Protein AF-A0A3S9Q5U7-F1 (afdb_monomer)

Secondary structure (DSSP, 8-state):
---HHHHHHHHHHHHHHHHHHHHHHHHHHHS-GGGGG-TTTSB-HHHHHHHHH-HHHHHHHHHTT--SHHHHHHHHHTTTSEEEETTTEEEE-HHHHHHHHHHHHHHHHHHT-

Solvent-accessible surface area (backbone atoms only — not comparable to full-atom values): 6286 Å² total; per-residue (Å²): 131,85,56,68,69,54,59,51,51,50,51,53,48,51,48,52,52,50,55,54,47,56,55,49,54,48,23,70,73,78,56,55,64,75,35,34,59,31,85,88,58,25,43,41,57,70,56,52,56,54,51,69,67,35,63,68,57,42,51,49,32,42,76,64,72,43,52,46,68,69,50,43,49,52,57,35,36,79,65,64,32,32,44,83,44,99,79,66,22,37,22,40,27,73,67,45,47,52,51,52,52,52,54,51,51,55,52,53,57,61,73,74,106

Nearest PDB structures (foldseek):
  7ls1-assembly1_B3  TM=7.746E-01  e=9.324E-01  Mus musculus
  7oy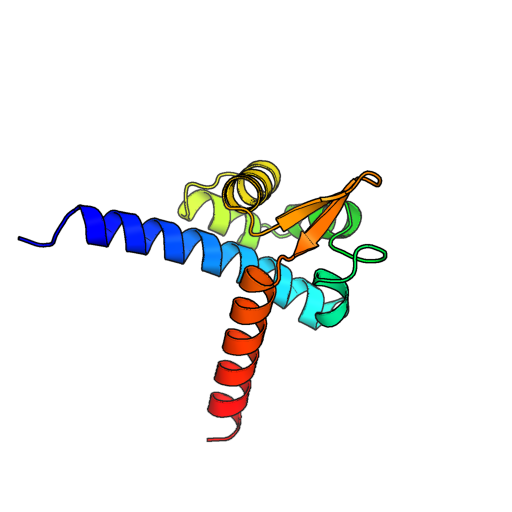c-assembly1_T2  TM=7.333E-01  e=6.899E-01  Xenopus laevis
  6w2t-assembly1_U  TM=6.884E-01  e=1.260E+00  Oryctolagus cuniculus
  6p4h-assembly1_U  TM=3.895E-01  e=5.105E-01  Oryctolagus cuniculus
  2yqy-assembly1_A  TM=2.586E-01  e=2.444E+00  Thermus thermophilus HB8

Mean predicted aligned error: 5.2 Å

Sequence (113 aa):
MRDSNNDESDEIAMKIQAVLLFIGRYYAKFGDLAQLSDPMFGIKESDIDALKKDELLVSSLKTLRLGNWDKALDYLSSRNLIFKMAKDRYVFSSAAMAFLNRLITAHTEFINK

Radius of gyration: 14.55 Å; Cα contacts (8 Å, |Δi|>4): 102; chains: 1; bounding box: 36×42×32 Å

Foldseek 3Di:
DPPVVVVVVVLLVVLLLLLLVLLLVLCVVPHPLVQCQPPVRHAAPVSLVVCQPPPVSQVVCVVSVQRGSVSSVVSCVVVVQWDQDPRRGIHGDPVSSVSSVVVVVVVVVVVVD

pLDDT: mean 88.77, std 12.63, range [45.22, 97.88]

Structure (mmCIF, N/CA/C/O backbone):
data_AF-A0A3S9Q5U7-F1
#
_entry.id   AF-A0A3S9Q5U7-F1
#
loop_
_atom_site.group_PDB
_atom_site.id
_atom_site.type_symbol
_atom_site.label_atom_id
_atom_site.label_alt_id
_atom_site.label_comp_id
_atom_site.label_asym_id
_atom_site.label_entity_id
_atom_site.label_seq_id
_atom_site.pdbx_PDB_ins_code
_atom_site.Cartn_x
_atom_site.Cartn_y
_atom_site.Cartn_z
_atom_site.occupancy
_atom_site.B_iso_or_equiv
_atom_site.auth_seq_id
_atom_site.auth_comp_id
_atom_site.auth_asym_id
_atom_site.auth_atom_id
_atom_site.pdbx_PDB_model_num
ATOM 1 N N . MET A 1 1 ? 13.534 25.779 -18.717 1.00 45.22 1 MET A N 1
ATOM 2 C CA . MET A 1 1 ? 12.230 25.098 -18.820 1.00 45.22 1 MET A CA 1
ATOM 3 C C . MET A 1 1 ? 12.310 23.880 -17.923 1.00 45.22 1 MET A C 1
ATOM 5 O O . MET A 1 1 ? 13.137 23.022 -18.189 1.00 45.22 1 MET A O 1
ATOM 9 N N . ARG A 1 2 ? 11.589 23.878 -16.798 1.00 51.66 2 ARG A N 1
ATOM 10 C CA . ARG A 1 2 ? 11.450 22.686 -15.955 1.00 51.66 2 ARG A CA 1
ATOM 11 C C . ARG A 1 2 ? 10.502 21.766 -16.725 1.00 51.66 2 ARG A C 1
ATOM 13 O O . ARG A 1 2 ? 9.416 22.205 -17.093 1.00 51.66 2 ARG A O 1
ATOM 20 N N . ASP A 1 3 ? 11.009 20.615 -17.139 1.00 58.44 3 ASP A N 1
ATOM 21 C CA . ASP A 1 3 ? 10.346 19.721 -18.084 1.00 58.44 3 ASP A CA 1
ATOM 22 C C . ASP A 1 3 ? 9.067 19.176 -17.436 1.00 58.44 3 ASP A C 1
ATOM 24 O O . ASP A 1 3 ? 9.137 18.515 -16.404 1.00 58.44 3 ASP A O 1
A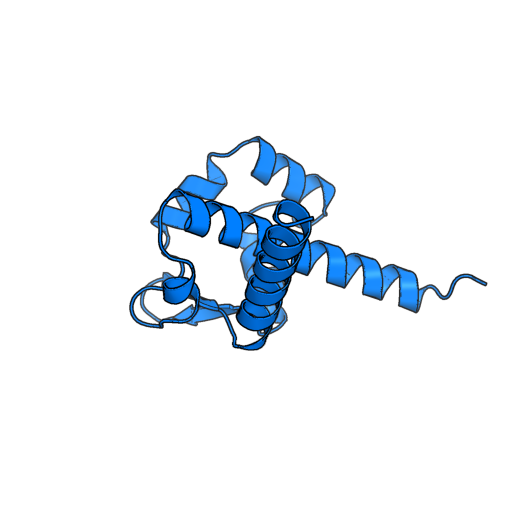TOM 28 N N . SER A 1 4 ? 7.894 19.496 -17.982 1.00 63.09 4 SER A N 1
ATOM 29 C CA . SER A 1 4 ? 6.601 19.148 -17.370 1.00 63.09 4 SER A CA 1
ATOM 30 C C . SER A 1 4 ? 6.417 17.632 -17.210 1.00 63.09 4 SER A C 1
ATOM 32 O O . SER A 1 4 ? 5.721 17.186 -16.303 1.00 63.09 4 SER A O 1
ATOM 34 N N . ASN A 1 5 ? 7.117 16.843 -18.033 1.00 65.31 5 ASN A N 1
ATOM 35 C CA . ASN A 1 5 ? 7.198 15.386 -17.912 1.00 65.31 5 ASN A CA 1
ATOM 36 C C . ASN A 1 5 ? 7.921 14.932 -16.633 1.00 65.31 5 ASN A C 1
ATOM 38 O O . ASN A 1 5 ? 7.607 13.881 -16.076 1.00 65.31 5 ASN A O 1
ATOM 42 N N . ASN A 1 6 ? 8.895 15.714 -16.163 1.00 75.50 6 ASN A N 1
ATOM 43 C CA . ASN A 1 6 ? 9.647 15.406 -14.952 1.00 75.50 6 ASN A CA 1
ATOM 44 C C . ASN A 1 6 ? 8.793 15.658 -13.702 1.00 75.50 6 ASN A C 1
ATOM 46 O O . ASN A 1 6 ? 8.763 14.823 -12.805 1.00 75.50 6 ASN A O 1
ATOM 50 N N . ASP A 1 7 ? 8.026 16.752 -13.691 1.00 79.81 7 ASP A N 1
ATOM 51 C CA . ASP A 1 7 ? 7.119 17.070 -12.583 1.00 79.81 7 ASP A CA 1
ATOM 52 C C . ASP A 1 7 ? 5.994 16.016 -12.449 1.00 79.81 7 ASP A C 1
ATOM 54 O O . ASP A 1 7 ? 5.634 15.625 -11.337 1.00 79.81 7 ASP A O 1
ATOM 58 N N . GLU A 1 8 ? 5.471 15.491 -13.566 1.00 84.12 8 GLU A N 1
ATOM 59 C CA . GLU A 1 8 ? 4.477 14.406 -13.549 1.00 84.12 8 GLU A CA 1
ATOM 60 C C . GLU A 1 8 ? 5.078 13.070 -13.078 1.00 84.12 8 GLU A C 1
ATOM 62 O O . GLU A 1 8 ? 4.472 12.359 -12.269 1.00 84.12 8 GLU A O 1
ATOM 67 N N . SER A 1 9 ? 6.287 12.736 -13.542 1.00 86.06 9 SER A N 1
ATOM 68 C CA . SER A 1 9 ? 7.014 11.541 -13.099 1.00 86.06 9 SER A CA 1
ATOM 69 C C . SER A 1 9 ? 7.286 11.572 -11.591 1.00 86.06 9 SER A C 1
ATOM 71 O O . SER A 1 9 ? 7.054 10.576 -10.898 1.00 86.06 9 SER A O 1
ATOM 73 N N . ASP A 1 10 ? 7.711 12.722 -11.068 1.00 90.81 10 ASP A N 1
ATOM 74 C CA . ASP A 1 10 ? 7.955 12.924 -9.640 1.00 90.81 10 ASP A CA 1
ATOM 75 C C . ASP A 1 10 ? 6.659 12.791 -8.825 1.00 90.81 10 ASP A C 1
ATOM 77 O O . ASP A 1 10 ? 6.643 12.124 -7.786 1.00 90.81 10 ASP A O 1
ATOM 81 N N . GLU A 1 11 ? 5.539 13.345 -9.308 1.00 93.38 11 GLU A N 1
ATOM 82 C CA . GLU A 1 11 ? 4.233 13.202 -8.652 1.00 93.38 11 GLU A CA 1
ATOM 83 C C . GLU A 1 11 ? 3.782 11.731 -8.597 1.00 93.38 11 GLU A C 1
ATOM 85 O O . GLU A 1 11 ? 3.290 11.262 -7.562 1.00 93.38 11 GLU A O 1
ATOM 90 N N . ILE A 1 12 ? 3.960 10.979 -9.689 1.00 93.12 12 ILE A N 1
ATOM 91 C CA . ILE A 1 12 ? 3.639 9.546 -9.746 1.00 93.12 12 ILE A CA 1
ATOM 92 C C . ILE A 1 12 ? 4.503 8.765 -8.752 1.00 93.12 12 ILE A C 1
ATOM 94 O O . ILE A 1 12 ? 3.974 7.957 -7.980 1.00 93.12 12 ILE A O 1
ATOM 98 N N . ALA A 1 13 ? 5.814 9.012 -8.747 1.00 92.44 13 ALA A N 1
ATOM 99 C CA . ALA A 1 13 ? 6.737 8.364 -7.827 1.00 92.44 13 ALA A CA 1
ATOM 100 C C . ALA A 1 13 ? 6.355 8.661 -6.373 1.00 92.44 13 ALA A C 1
ATOM 102 O O . ALA A 1 13 ? 6.196 7.731 -5.584 1.00 92.44 13 ALA A O 1
ATOM 103 N N . MET A 1 14 ? 6.103 9.925 -6.029 1.00 93.69 14 MET A N 1
ATOM 104 C CA . MET A 1 14 ? 5.730 10.331 -4.674 1.00 93.69 14 MET A CA 1
ATOM 105 C C . MET A 1 14 ? 4.451 9.633 -4.189 1.00 93.69 14 MET A C 1
ATOM 107 O O . MET A 1 14 ? 4.414 9.131 -3.064 1.00 93.69 14 MET A O 1
ATOM 111 N N . LYS A 1 15 ? 3.421 9.529 -5.042 1.00 96.44 15 LYS A N 1
ATOM 112 C CA . LYS A 1 15 ? 2.180 8.798 -4.723 1.00 96.44 15 LYS A CA 1
ATOM 113 C C . LYS A 1 15 ? 2.447 7.325 -4.435 1.00 96.44 15 LYS A C 1
ATOM 115 O O . LYS A 1 15 ? 1.992 6.814 -3.414 1.00 96.44 15 LYS A O 1
ATOM 120 N N . ILE A 1 16 ? 3.193 6.652 -5.312 1.00 95.69 16 ILE A N 1
ATOM 121 C CA . ILE A 1 16 ? 3.544 5.236 -5.145 1.00 95.69 16 ILE A CA 1
ATOM 122 C C . ILE A 1 16 ? 4.294 5.036 -3.828 1.00 95.69 16 ILE A C 1
ATOM 124 O O . ILE A 1 16 ? 3.897 4.219 -2.999 1.00 95.69 16 ILE A O 1
ATOM 128 N N . GLN A 1 17 ? 5.358 5.809 -3.624 1.00 93.44 17 GLN A N 1
ATOM 129 C CA . GLN A 1 17 ? 6.238 5.682 -2.470 1.00 93.44 17 GLN A CA 1
ATOM 130 C C . GLN A 1 17 ? 5.488 5.908 -1.158 1.00 93.44 17 GLN A C 1
ATOM 132 O O . GLN A 1 17 ? 5.666 5.134 -0.220 1.00 93.44 17 GLN A O 1
ATOM 137 N N . ALA A 1 18 ? 4.610 6.913 -1.100 1.00 95.06 18 ALA A N 1
ATOM 138 C CA . ALA A 1 18 ? 3.819 7.202 0.088 1.00 95.06 18 ALA A CA 1
ATOM 139 C C . ALA A 1 18 ? 2.859 6.058 0.448 1.00 95.06 18 ALA A C 1
ATOM 141 O O . ALA A 1 18 ? 2.828 5.631 1.601 1.00 95.06 18 ALA A O 1
ATOM 142 N N . VAL A 1 19 ? 2.112 5.514 -0.522 1.00 96.81 19 VAL A N 1
ATOM 143 C CA . VAL A 1 19 ? 1.166 4.417 -0.242 1.00 96.81 19 VAL A CA 1
ATOM 144 C C . VAL A 1 19 ? 1.911 3.156 0.196 1.00 96.81 19 VAL A C 1
ATOM 146 O O . VAL A 1 19 ? 1.529 2.537 1.191 1.00 96.81 19 VAL A O 1
ATOM 149 N N . LEU A 1 20 ? 3.003 2.800 -0.492 1.00 95.75 20 LEU A N 1
ATOM 150 C CA . LEU A 1 20 ? 3.836 1.659 -0.104 1.00 95.75 20 LEU A CA 1
ATOM 151 C C . LEU A 1 20 ? 4.423 1.854 1.301 1.00 95.75 20 LEU A C 1
ATOM 153 O O . LEU A 1 20 ? 4.386 0.927 2.106 1.00 95.75 20 LEU A O 1
ATOM 157 N N . LEU A 1 21 ? 4.892 3.062 1.630 1.00 94.31 21 LEU A N 1
ATOM 158 C CA . LEU A 1 21 ? 5.399 3.413 2.959 1.00 94.31 21 LEU A CA 1
ATOM 159 C C . LEU A 1 21 ? 4.330 3.259 4.047 1.00 94.31 21 LEU A C 1
ATOM 161 O O . LEU A 1 21 ? 4.623 2.726 5.114 1.00 94.31 21 LEU A O 1
ATOM 165 N N . PHE A 1 22 ? 3.102 3.718 3.808 1.00 95.25 22 PHE A N 1
ATOM 166 C CA . PHE A 1 22 ? 2.019 3.613 4.789 1.00 95.25 22 PHE A CA 1
ATOM 167 C C . PHE A 1 22 ? 1.689 2.152 5.112 1.00 95.25 22 PHE A C 1
ATOM 169 O O . PHE A 1 22 ? 1.612 1.788 6.286 1.00 95.25 22 PHE A O 1
ATOM 176 N N . ILE A 1 23 ? 1.585 1.306 4.083 1.00 95.62 23 ILE A N 1
ATOM 177 C CA . ILE A 1 23 ? 1.372 -0.140 4.240 1.00 95.62 23 ILE A CA 1
ATOM 178 C C . ILE A 1 23 ? 2.572 -0.784 4.947 1.00 95.62 23 ILE A C 1
ATOM 180 O O . ILE A 1 23 ? 2.400 -1.517 5.920 1.00 95.62 23 ILE A O 1
ATOM 184 N N . GLY A 1 24 ? 3.794 -0.477 4.507 1.00 93.06 24 GLY A N 1
ATOM 185 C CA . GLY A 1 24 ? 5.014 -1.019 5.101 1.00 93.06 24 GLY A CA 1
ATOM 186 C C . GLY A 1 24 ? 5.149 -0.673 6.583 1.00 93.06 24 GLY A C 1
ATOM 187 O O . GLY A 1 24 ? 5.440 -1.545 7.394 1.00 93.06 24 GLY A O 1
ATOM 188 N N . ARG A 1 25 ? 4.863 0.575 6.975 1.00 90.75 25 ARG A N 1
ATOM 189 C CA . ARG A 1 25 ? 4.872 0.996 8.386 1.00 90.75 25 ARG A CA 1
ATOM 190 C C . ARG A 1 25 ? 3.831 0.262 9.224 1.00 90.75 25 ARG A C 1
ATOM 192 O O . ARG A 1 25 ? 4.113 -0.061 10.375 1.00 90.75 25 ARG A O 1
ATOM 199 N N . TYR A 1 26 ? 2.648 0.009 8.669 1.00 93.75 26 TYR A N 1
ATOM 200 C CA . TYR A 1 26 ? 1.624 -0.775 9.353 1.00 93.75 26 TYR A CA 1
ATOM 201 C C . TYR A 1 26 ? 2.114 -2.202 9.622 1.00 93.75 26 TYR A C 1
ATOM 203 O O . TYR A 1 26 ? 2.068 -2.655 10.765 1.00 93.75 26 TYR A O 1
ATOM 211 N N . TYR A 1 27 ? 2.684 -2.865 8.614 1.00 93.06 27 TYR A N 1
ATOM 212 C CA . TYR A 1 27 ? 3.228 -4.218 8.761 1.00 93.06 27 TYR A CA 1
ATOM 213 C C . TYR A 1 27 ? 4.466 -4.277 9.649 1.00 93.06 27 TYR A C 1
ATOM 215 O O . TYR A 1 27 ? 4.598 -5.218 10.415 1.00 93.06 27 TYR A O 1
ATOM 223 N N . ALA A 1 28 ? 5.321 -3.256 9.645 1.00 87.94 28 ALA A N 1
ATOM 224 C CA . ALA A 1 28 ? 6.441 -3.173 10.580 1.00 87.94 28 ALA A CA 1
ATOM 225 C C . ALA A 1 28 ? 5.989 -3.072 12.051 1.00 87.94 28 ALA A C 1
ATOM 227 O O . ALA A 1 28 ? 6.747 -3.424 12.950 1.00 87.94 28 ALA A O 1
ATOM 228 N N . LYS A 1 29 ? 4.771 -2.573 12.310 1.00 89.50 29 LYS A N 1
ATOM 229 C CA . LYS A 1 29 ? 4.228 -2.399 13.664 1.00 89.50 29 LYS A CA 1
ATOM 230 C C . LYS A 1 29 ? 3.334 -3.554 14.117 1.00 89.50 29 LYS A C 1
ATOM 232 O O . LYS A 1 29 ? 3.356 -3.902 15.293 1.00 89.50 29 LYS A O 1
ATOM 237 N N . PHE A 1 30 ? 2.512 -4.091 13.220 1.00 89.69 30 PHE A N 1
ATOM 238 C CA . PHE A 1 30 ? 1.427 -5.017 13.565 1.00 89.69 30 PHE A CA 1
ATOM 239 C C . PHE A 1 30 ? 1.523 -6.381 12.871 1.00 89.69 30 PHE A C 1
ATOM 241 O O . PHE A 1 30 ? 0.688 -7.245 13.129 1.00 89.69 30 PHE A O 1
ATOM 248 N N . GLY A 1 31 ? 2.514 -6.590 12.004 1.00 88.31 31 GLY A N 1
ATOM 249 C CA . GLY A 1 31 ? 2.655 -7.816 11.227 1.00 88.31 31 GLY A CA 1
ATOM 250 C C . GLY A 1 31 ? 4.106 -8.128 10.885 1.00 88.31 31 GLY A C 1
ATOM 251 O O . GLY A 1 31 ? 5.024 -7.808 11.637 1.00 88.31 31 GLY A O 1
ATOM 252 N N . ASP A 1 32 ? 4.295 -8.773 9.739 1.00 89.81 32 ASP A N 1
ATOM 253 C CA . ASP A 1 32 ? 5.608 -9.092 9.186 1.00 89.81 32 ASP A CA 1
ATOM 254 C C . ASP A 1 32 ? 5.660 -8.653 7.720 1.00 89.81 32 ASP A C 1
ATOM 256 O O . ASP A 1 32 ? 4.841 -9.063 6.899 1.00 89.81 32 ASP A O 1
ATOM 260 N N . LEU A 1 33 ? 6.635 -7.811 7.387 1.00 90.94 33 LEU A N 1
ATOM 261 C CA . LEU A 1 33 ? 6.847 -7.291 6.038 1.00 90.94 33 LEU A CA 1
ATOM 262 C C . LEU A 1 33 ? 7.048 -8.399 4.997 1.00 90.94 33 LEU A C 1
ATOM 264 O O . LEU A 1 33 ? 6.623 -8.225 3.855 1.00 90.94 33 LEU A O 1
ATOM 268 N N . ALA A 1 34 ? 7.638 -9.540 5.370 1.00 90.38 34 ALA A N 1
ATOM 269 C CA . ALA A 1 34 ? 7.830 -10.667 4.456 1.00 90.38 34 ALA A CA 1
ATOM 270 C C . ALA A 1 34 ? 6.495 -11.241 3.943 1.00 90.38 34 ALA A C 1
ATOM 272 O O . ALA A 1 34 ? 6.421 -11.760 2.826 1.00 90.38 34 ALA A O 1
ATOM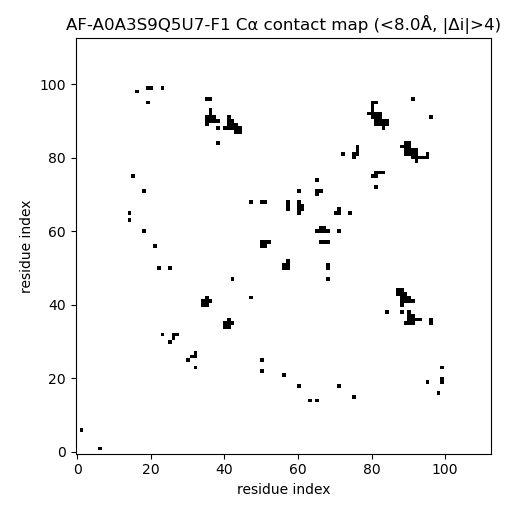 273 N N . GLN A 1 35 ? 5.417 -11.084 4.718 1.00 92.88 35 GLN A N 1
ATOM 274 C CA . GLN A 1 35 ? 4.080 -11.553 4.355 1.00 92.88 35 GLN A CA 1
ATOM 275 C C . GLN A 1 35 ? 3.455 -10.763 3.203 1.00 92.88 35 GLN A C 1
ATOM 277 O O . GLN A 1 35 ? 2.566 -11.285 2.533 1.00 92.88 35 GLN A O 1
ATOM 282 N N . LEU A 1 36 ? 3.912 -9.532 2.937 1.00 95.00 36 LEU A N 1
ATOM 283 C CA . LEU A 1 36 ? 3.345 -8.682 1.885 1.00 95.00 36 LEU A CA 1
ATOM 284 C C . LEU A 1 36 ? 3.509 -9.286 0.486 1.00 95.00 36 LEU A C 1
ATOM 286 O O . LEU A 1 36 ? 2.651 -9.077 -0.369 1.00 95.00 36 LEU A O 1
ATOM 290 N N . SER A 1 37 ? 4.577 -10.053 0.257 1.00 94.62 37 SER A N 1
ATOM 291 C CA . SER A 1 37 ? 4.823 -10.776 -0.998 1.00 94.62 37 SER A CA 1
ATOM 292 C C . SER A 1 37 ? 4.281 -12.201 -1.032 1.00 94.62 37 SER A C 1
ATOM 294 O O . SER A 1 37 ? 4.337 -12.835 -2.083 1.00 94.62 37 SER A O 1
ATOM 296 N N . ASP A 1 38 ? 3.782 -12.725 0.087 1.00 93.00 38 ASP A N 1
ATOM 297 C CA . ASP A 1 38 ? 3.289 -14.098 0.154 1.00 93.00 38 ASP A CA 1
ATOM 298 C C . ASP A 1 38 ? 1.802 -14.154 -0.254 1.00 93.00 38 ASP A C 1
ATOM 300 O O . ASP A 1 38 ? 0.960 -13.561 0.430 1.00 93.00 38 ASP A O 1
ATOM 304 N N . PRO A 1 39 ? 1.431 -14.892 -1.320 1.00 89.94 39 PRO A N 1
ATOM 305 C CA . PRO A 1 39 ? 0.040 -15.023 -1.756 1.00 89.94 39 PRO A CA 1
ATOM 306 C C . PRO A 1 39 ? -0.921 -15.602 -0.712 1.00 89.94 39 PRO A C 1
ATOM 308 O O . PRO A 1 39 ? -2.130 -15.363 -0.780 1.00 89.94 39 PRO A O 1
ATOM 311 N N . MET A 1 40 ? -0.412 -16.371 0.251 1.00 89.81 40 MET A N 1
ATOM 312 C CA . MET A 1 40 ? -1.201 -16.971 1.321 1.00 89.81 40 MET A CA 1
ATOM 313 C C . MET A 1 40 ? -1.497 -15.984 2.456 1.00 89.81 40 MET A C 1
ATOM 315 O O . MET A 1 40 ? -2.539 -16.108 3.115 1.00 89.81 40 MET A O 1
ATOM 319 N N . PHE A 1 41 ? -0.632 -14.989 2.665 1.00 91.25 41 PHE A N 1
ATOM 320 C CA . PHE A 1 41 ? -0.796 -13.969 3.699 1.00 91.25 41 PHE A CA 1
ATOM 321 C C . PHE A 1 41 ? -1.284 -12.655 3.095 1.00 91.25 41 PHE A C 1
ATOM 323 O O . PHE A 1 41 ? -2.478 -12.366 3.244 1.00 91.25 41 PHE A O 1
ATOM 330 N N . GLY A 1 42 ? -0.406 -11.937 2.386 1.00 93.19 42 GLY A N 1
ATOM 331 C CA . GLY A 1 42 ? -0.674 -10.665 1.721 1.00 93.19 42 GLY A CA 1
ATOM 332 C C . GLY A 1 42 ? -1.260 -9.596 2.645 1.00 93.19 42 GLY A C 1
ATOM 333 O O . GLY A 1 42 ? -1.278 -9.733 3.870 1.00 93.19 42 GLY A O 1
ATOM 334 N N . ILE A 1 43 ? -1.781 -8.539 2.026 1.00 94.81 43 ILE A N 1
ATOM 335 C CA . ILE A 1 43 ? -2.625 -7.525 2.659 1.00 94.81 43 ILE A CA 1
ATOM 336 C C . ILE A 1 43 ? -4.046 -8.046 2.718 1.00 94.81 43 ILE A C 1
ATOM 338 O O . ILE A 1 43 ? -4.648 -8.295 1.670 1.00 94.81 43 ILE A O 1
ATOM 342 N N . LYS A 1 44 ? -4.586 -8.197 3.924 1.00 93.50 44 LYS A N 1
ATOM 343 C CA . LYS A 1 44 ? -5.966 -8.630 4.140 1.00 93.50 44 LYS A CA 1
ATOM 344 C C . LYS A 1 44 ? -6.883 -7.418 4.227 1.00 93.50 44 LYS A C 1
ATOM 346 O O . LYS A 1 44 ? -6.466 -6.307 4.549 1.00 93.50 44 LYS A O 1
ATOM 351 N N . GLU A 1 45 ? -8.168 -7.658 4.018 1.00 92.00 45 GLU A N 1
ATOM 352 C CA . GLU A 1 45 ? -9.203 -6.636 4.172 1.00 92.00 45 GLU A CA 1
ATOM 353 C C . GLU A 1 45 ? -9.198 -5.997 5.571 1.00 92.00 45 GLU A C 1
ATOM 355 O O . GLU A 1 45 ? -9.262 -4.778 5.689 1.00 92.00 45 GLU A O 1
ATOM 360 N N . SER A 1 46 ? -8.974 -6.786 6.628 1.00 93.31 46 SER A N 1
ATOM 361 C CA . SER A 1 46 ? -8.861 -6.277 8.003 1.00 93.31 46 SER A CA 1
ATOM 362 C C . SER A 1 46 ? -7.718 -5.275 8.196 1.00 93.31 46 SER A C 1
ATOM 364 O O . SER A 1 46 ? -7.827 -4.358 9.012 1.00 93.31 46 SER A O 1
ATOM 366 N N . ASP A 1 47 ? -6.623 -5.445 7.453 1.00 94.94 47 ASP A N 1
ATOM 367 C CA . ASP A 1 47 ? -5.465 -4.553 7.510 1.00 94.94 47 ASP A CA 1
ATOM 368 C C . ASP A 1 47 ? -5.810 -3.223 6.822 1.00 94.94 47 ASP A C 1
ATOM 370 O O . ASP A 1 47 ? -5.513 -2.143 7.337 1.00 94.94 47 ASP A O 1
AT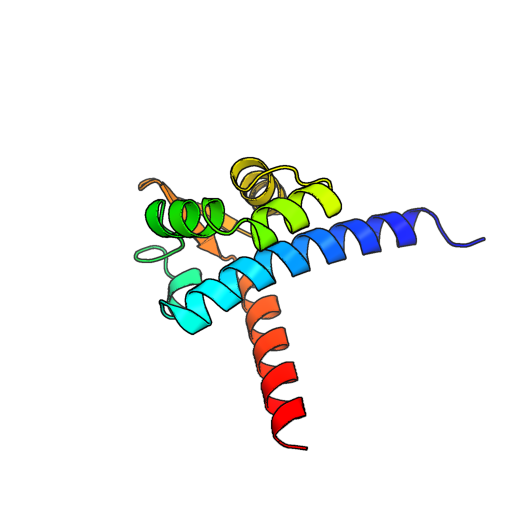OM 374 N N . ILE A 1 48 ? -6.539 -3.290 5.701 1.00 94.88 48 ILE A N 1
ATOM 375 C CA . ILE A 1 48 ? -7.081 -2.119 4.997 1.00 94.88 48 ILE A CA 1
ATOM 376 C C . ILE A 1 48 ? -8.085 -1.374 5.883 1.00 94.88 48 ILE A C 1
ATOM 378 O O . ILE A 1 48 ? -8.043 -0.146 5.961 1.00 94.88 48 ILE A O 1
ATOM 382 N N . ASP A 1 49 ? -8.955 -2.085 6.595 1.00 95.56 49 ASP A N 1
ATOM 383 C CA . ASP A 1 49 ? -9.912 -1.480 7.522 1.00 95.56 49 ASP A CA 1
ATOM 384 C C . ASP A 1 49 ? -9.223 -0.765 8.683 1.00 95.56 49 ASP A C 1
ATOM 386 O O . ASP A 1 49 ? -9.674 0.297 9.120 1.00 95.56 49 ASP A O 1
ATOM 390 N N . ALA A 1 50 ? -8.115 -1.313 9.184 1.00 96.12 50 ALA A N 1
ATOM 391 C CA . ALA A 1 50 ? -7.304 -0.641 10.189 1.00 96.12 50 ALA A CA 1
ATOM 392 C C . ALA A 1 50 ? -6.672 0.643 9.626 1.00 96.12 50 ALA A C 1
ATOM 394 O O . ALA A 1 50 ? -6.736 1.692 10.266 1.00 96.12 50 ALA A O 1
ATOM 395 N N . LEU A 1 51 ? -6.141 0.591 8.402 1.00 96.12 51 LEU A N 1
ATOM 396 C CA . LEU A 1 51 ? -5.582 1.752 7.706 1.00 96.12 51 LEU A CA 1
ATOM 397 C C . LEU A 1 51 ? -6.635 2.839 7.413 1.00 96.12 51 LEU A C 1
ATOM 399 O O . LEU A 1 51 ? -6.325 4.030 7.473 1.00 96.12 51 LEU A O 1
ATOM 403 N N . LYS A 1 52 ? -7.887 2.456 7.131 1.00 96.69 52 LYS A N 1
ATOM 404 C CA . LYS A 1 52 ? -9.024 3.378 6.936 1.00 96.69 52 LYS A CA 1
ATOM 405 C C . LYS A 1 52 ? -9.424 4.127 8.211 1.00 96.69 52 LYS A C 1
ATOM 407 O O . LYS A 1 52 ? -10.021 5.195 8.106 1.00 96.69 52 LYS A O 1
ATOM 412 N N . LYS A 1 53 ? -9.106 3.589 9.393 1.00 96.88 53 LYS A N 1
ATOM 413 C CA . LYS A 1 53 ? -9.397 4.213 10.697 1.00 96.88 53 LYS A CA 1
ATOM 414 C C . LYS A 1 53 ? -8.322 5.205 11.146 1.00 96.88 53 LYS A C 1
ATOM 416 O O . LYS A 1 53 ? -8.561 5.965 12.078 1.00 96.88 53 LYS A O 1
ATOM 421 N N . ASP A 1 54 ? -7.155 5.209 10.505 1.00 96.25 54 ASP A N 1
ATOM 422 C CA . ASP A 1 54 ? -6.095 6.173 10.791 1.00 96.25 54 ASP A CA 1
ATOM 423 C C . ASP A 1 54 ? -6.359 7.490 10.039 1.00 96.25 54 ASP A C 1
ATOM 425 O O . ASP A 1 54 ? -6.110 7.617 8.835 1.00 96.25 54 ASP A O 1
ATOM 429 N N . GLU A 1 55 ? -6.886 8.484 10.758 1.00 96.38 55 GLU A N 1
ATOM 430 C CA . GL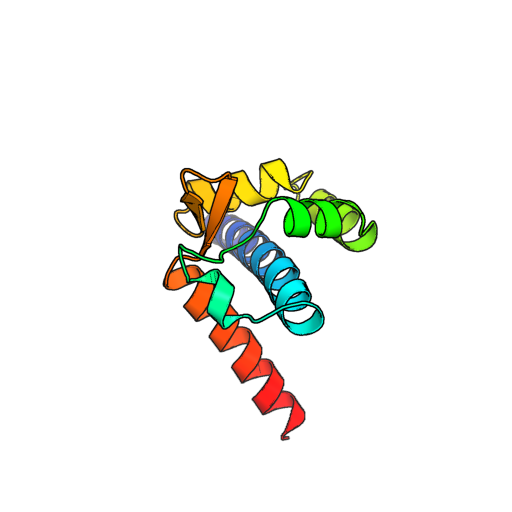U A 1 55 ? -7.258 9.788 10.196 1.00 96.38 55 GLU A CA 1
ATOM 431 C C . GLU A 1 55 ? -6.079 10.520 9.540 1.00 96.38 55 GLU A C 1
ATOM 433 O O . GLU A 1 55 ? -6.262 11.216 8.535 1.00 96.38 55 GLU A O 1
ATOM 438 N N . LEU A 1 56 ? -4.859 10.339 10.059 1.00 95.44 56 LEU A N 1
ATOM 439 C CA . LEU A 1 56 ? -3.663 10.968 9.507 1.00 95.44 56 LEU A CA 1
ATOM 440 C C . LEU A 1 56 ? -3.315 10.366 8.143 1.00 95.44 56 LEU A C 1
ATOM 442 O O . LEU A 1 56 ? -3.004 11.100 7.198 1.00 95.44 56 LEU A O 1
ATOM 446 N N . LEU A 1 57 ? -3.398 9.040 8.017 1.00 96.00 57 LEU A N 1
ATOM 447 C CA . LEU A 1 57 ? -3.166 8.363 6.741 1.00 96.00 57 LEU A CA 1
ATOM 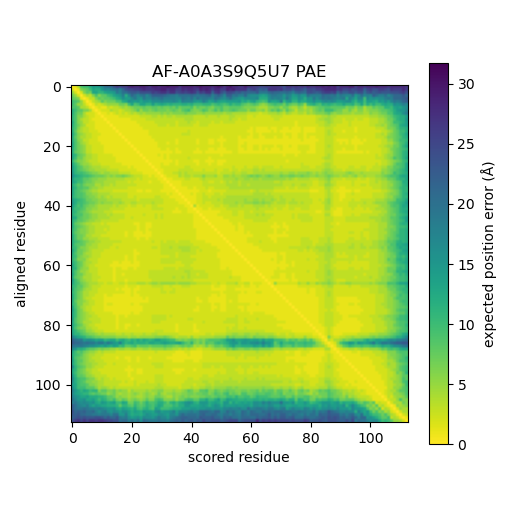448 C C . LEU A 1 57 ? -4.246 8.731 5.720 1.00 96.00 57 LEU A C 1
ATOM 450 O O . LEU A 1 57 ? -3.926 9.065 4.578 1.00 96.00 57 LEU A O 1
ATOM 454 N N . VAL A 1 58 ? -5.515 8.762 6.135 1.00 96.81 58 VAL A N 1
ATOM 455 C CA . VAL A 1 58 ? -6.632 9.171 5.269 1.00 96.81 58 VAL A CA 1
ATOM 456 C C . VAL A 1 58 ? -6.466 10.613 4.780 1.00 96.81 58 VAL A C 1
ATOM 458 O O . VAL A 1 58 ? -6.657 10.888 3.594 1.00 96.81 58 VAL A O 1
ATOM 461 N N . SER A 1 59 ? -6.081 11.537 5.662 1.00 97.50 59 SER A N 1
ATOM 462 C CA . SER A 1 59 ? -5.780 12.927 5.296 1.00 97.50 59 SER A CA 1
ATOM 463 C C . SER A 1 59 ? -4.634 13.008 4.280 1.00 97.50 59 SER A C 1
ATOM 465 O O . SER A 1 59 ? -4.745 13.682 3.253 1.00 97.50 59 SER A O 1
ATOM 467 N N . SER A 1 60 ? -3.569 12.233 4.502 1.00 96.75 60 SER A N 1
ATOM 468 C CA . SER A 1 60 ? -2.405 12.181 3.612 1.00 96.75 60 SER A CA 1
ATOM 469 C C . SER A 1 60 ? -2.771 11.718 2.197 1.00 96.75 60 SER A C 1
ATOM 471 O O . SER A 1 60 ? -2.325 12.319 1.220 1.00 96.75 60 SER A O 1
ATOM 473 N N . LEU A 1 61 ? -3.643 10.711 2.054 1.00 97.75 61 LEU A N 1
ATOM 474 C CA . LEU A 1 61 ? -4.125 10.255 0.740 1.00 97.75 61 LEU A CA 1
ATOM 475 C C . LEU A 1 61 ? -4.904 11.338 -0.022 1.00 97.75 61 LEU A C 1
ATOM 477 O O . LEU A 1 61 ? -4.803 11.422 -1.249 1.00 97.75 61 LEU A O 1
ATOM 481 N N . LYS A 1 62 ? -5.667 12.186 0.677 1.00 97.00 62 LYS A N 1
ATOM 482 C CA . LYS A 1 62 ? -6.373 13.321 0.057 1.00 97.00 62 LYS A CA 1
ATOM 483 C C . LYS A 1 62 ? -5.394 14.379 -0.439 1.00 97.00 62 LYS A C 1
ATOM 485 O O . LYS A 1 62 ? -5.518 14.815 -1.581 1.00 97.00 62 LYS A O 1
ATOM 490 N N . THR A 1 63 ? -4.395 14.728 0.371 1.00 97.31 63 THR A N 1
ATOM 491 C CA . THR A 1 63 ? -3.321 15.662 -0.011 1.00 97.31 63 THR A CA 1
ATOM 492 C C . THR A 1 63 ? -2.559 15.169 -1.241 1.00 97.31 63 THR A C 1
ATOM 494 O O . THR A 1 63 ? -2.256 15.947 -2.140 1.00 97.31 63 THR A O 1
ATOM 497 N N . LEU A 1 64 ? -2.338 13.856 -1.337 1.00 96.31 64 LEU A N 1
ATOM 498 C CA . LEU A 1 64 ? -1.721 13.199 -2.492 1.00 96.31 64 LEU A CA 1
ATOM 499 C C . LEU A 1 64 ? -2.657 13.040 -3.699 1.00 96.31 64 LEU A C 1
ATOM 501 O O . LEU A 1 64 ? -2.268 12.415 -4.680 1.00 96.31 64 LEU A O 1
ATOM 505 N N . ARG A 1 65 ? -3.892 13.558 -3.655 1.00 96.62 65 ARG A N 1
ATOM 506 C CA . ARG A 1 65 ? -4.907 13.413 -4.718 1.00 96.62 65 ARG A CA 1
ATOM 507 C C . ARG A 1 65 ? -5.263 11.955 -5.053 1.00 96.62 65 ARG A C 1
ATOM 509 O O . ARG A 1 65 ? -5.778 11.677 -6.132 1.00 96.62 65 ARG A O 1
ATOM 516 N N . LEU A 1 66 ? -5.023 11.028 -4.126 1.00 97.19 66 LEU A N 1
ATOM 517 C CA . LEU A 1 66 ? -5.451 9.627 -4.220 1.00 97.19 66 LEU A CA 1
ATOM 518 C C . LEU A 1 66 ? -6.859 9.438 -3.637 1.00 97.19 66 LEU A C 1
ATOM 520 O O . LEU A 1 66 ? -7.610 8.562 -4.056 1.00 97.19 66 LEU A O 1
ATOM 524 N N . GLY A 1 67 ? -7.258 10.306 -2.706 1.00 96.31 67 GLY A N 1
ATOM 525 C CA . GLY A 1 67 ? -8.603 10.340 -2.144 1.00 96.31 67 GLY A CA 1
ATOM 526 C C . GLY A 1 67 ? -8.774 9.388 -0.964 1.00 96.31 67 GLY A C 1
ATOM 527 O O . GLY A 1 67 ? -8.780 9.845 0.174 1.00 96.31 67 GLY A O 1
ATOM 528 N N . ASN A 1 68 ? -8.948 8.092 -1.219 1.00 96.19 68 ASN A N 1
ATOM 529 C CA . ASN A 1 68 ? -9.181 7.083 -0.180 1.00 96.19 68 ASN A CA 1
ATOM 530 C C . ASN A 1 68 ? -8.352 5.814 -0.430 1.00 96.19 68 ASN A C 1
ATOM 532 O O . ASN A 1 68 ? -7.678 5.695 -1.452 1.00 96.19 68 ASN A O 1
ATOM 536 N N . TRP A 1 69 ? -8.392 4.878 0.519 1.00 96.81 69 TRP A N 1
ATOM 537 C CA . TRP A 1 69 ? -7.617 3.640 0.441 1.00 96.81 69 TRP A CA 1
ATOM 538 C C . TRP A 1 69 ? -7.997 2.754 -0.742 1.00 96.81 69 TRP A C 1
ATOM 540 O O . TRP A 1 69 ? -7.101 2.206 -1.371 1.00 96.81 69 TRP A O 1
ATOM 550 N N . ASP A 1 70 ? -9.279 2.666 -1.098 1.00 95.25 70 ASP A N 1
ATOM 551 C CA . ASP A 1 70 ? -9.712 1.849 -2.238 1.00 95.25 70 ASP A CA 1
ATOM 552 C C . ASP A 1 70 ? -9.092 2.384 -3.541 1.00 95.25 70 ASP A C 1
ATOM 554 O O . ASP A 1 70 ? -8.416 1.657 -4.263 1.00 95.25 70 ASP A O 1
ATOM 558 N N . LYS A 1 71 ? -9.167 3.703 -3.760 1.00 97.56 71 LYS A N 1
ATOM 559 C CA . LYS A 1 71 ? -8.514 4.377 -4.893 1.00 97.56 71 LYS A CA 1
ATOM 560 C C . LYS A 1 71 ? -6.991 4.284 -4.850 1.00 97.56 71 LYS A C 1
ATOM 562 O O . LYS A 1 71 ? -6.357 4.206 -5.898 1.00 97.56 71 LYS A O 1
ATOM 567 N N . ALA A 1 72 ? -6.385 4.320 -3.665 1.00 97.88 72 ALA A N 1
ATOM 568 C CA . ALA A 1 72 ? -4.940 4.169 -3.516 1.00 97.88 72 ALA A CA 1
ATOM 569 C C . ALA A 1 72 ? -4.479 2.752 -3.898 1.00 97.88 72 ALA A C 1
ATOM 571 O O . ALA A 1 72 ? -3.464 2.599 -4.577 1.00 97.88 72 ALA A O 1
ATOM 572 N N 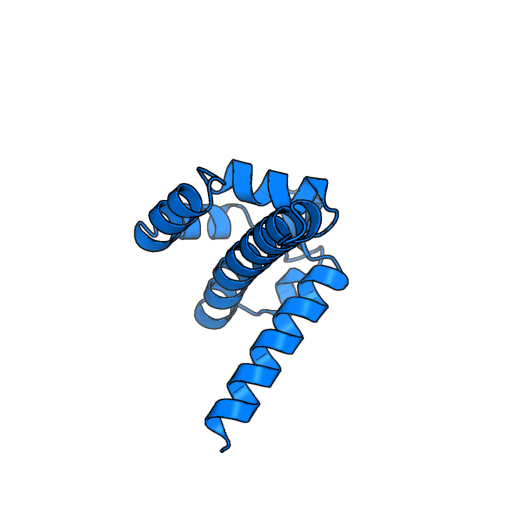. LEU A 1 73 ? -5.241 1.723 -3.519 1.00 96.88 73 LEU A N 1
ATOM 573 C CA . LEU A 1 73 ? -4.983 0.339 -3.914 1.00 96.88 73 LEU A CA 1
ATOM 574 C C . LEU A 1 73 ? -5.205 0.146 -5.419 1.00 96.88 73 LEU A C 1
ATOM 576 O O . LEU A 1 73 ? -4.343 -0.429 -6.081 1.00 96.88 73 LEU A O 1
ATOM 580 N N . ASP A 1 74 ? -6.269 0.712 -5.992 1.00 96.81 74 ASP A N 1
ATOM 581 C CA . ASP A 1 74 ? -6.491 0.717 -7.445 1.00 96.81 74 ASP A CA 1
ATOM 582 C C . ASP A 1 74 ? -5.346 1.420 -8.195 1.00 96.81 74 ASP A C 1
ATOM 584 O O . ASP A 1 74 ? -4.881 0.964 -9.245 1.00 96.81 74 ASP A O 1
ATOM 588 N N . TYR A 1 75 ? -4.827 2.515 -7.633 1.00 97.56 75 TYR A N 1
ATOM 589 C CA . TYR A 1 75 ? -3.700 3.254 -8.197 1.00 97.56 75 TYR A CA 1
ATOM 590 C C . TYR A 1 75 ? -2.409 2.422 -8.235 1.00 97.56 75 TYR A C 1
ATOM 592 O O . TYR A 1 75 ? -1.680 2.477 -9.229 1.00 97.56 75 TYR A O 1
ATOM 600 N N . LEU A 1 76 ? -2.140 1.627 -7.194 1.00 97.50 76 LEU A N 1
ATOM 601 C CA . LEU A 1 76 ? -1.025 0.673 -7.176 1.00 97.50 76 LEU A CA 1
ATOM 602 C C . LEU A 1 76 ? -1.273 -0.527 -8.105 1.00 97.50 76 LEU A C 1
ATOM 604 O O . LEU A 1 76 ? -0.360 -0.956 -8.814 1.00 97.50 76 LEU A O 1
ATOM 608 N N . SER A 1 77 ? -2.500 -1.050 -8.123 1.00 96.88 77 SER A N 1
ATOM 609 C CA . SER A 1 77 ? -2.910 -2.201 -8.938 1.00 96.88 77 SER A CA 1
ATOM 610 C C . SER A 1 77 ? -2.775 -1.905 -10.434 1.00 96.88 77 SER A C 1
ATOM 612 O O . SER A 1 77 ? -2.118 -2.647 -11.160 1.00 96.88 77 SER A O 1
ATOM 614 N N . SER A 1 78 ? -3.256 -0.738 -10.883 1.00 96.94 78 SER A N 1
ATOM 615 C CA . SER A 1 78 ? -3.111 -0.263 -12.273 1.00 96.94 78 SER A CA 1
ATOM 616 C C . SER A 1 78 ? -1.657 -0.097 -12.741 1.00 96.94 78 SER A C 1
ATOM 618 O O . SER A 1 78 ? -1.406 0.049 -13.934 1.00 96.94 78 SER A O 1
ATOM 620 N N . ARG A 1 79 ? -0.692 -0.128 -11.814 1.00 95.62 79 ARG A N 1
ATOM 621 C CA . ARG A 1 79 ? 0.753 -0.030 -12.072 1.00 95.62 79 ARG A CA 1
ATOM 622 C C . ARG A 1 79 ? 1.496 -1.342 -11.829 1.00 95.62 79 ARG A C 1
ATOM 624 O O . ARG A 1 79 ? 2.723 -1.340 -11.803 1.00 95.62 79 ARG A O 1
ATOM 631 N N . ASN A 1 80 ? 0.776 -2.451 -11.654 1.00 97.06 80 ASN A N 1
ATOM 632 C CA . ASN A 1 80 ? 1.332 -3.779 -11.378 1.00 97.06 80 ASN A CA 1
ATOM 633 C C . ASN A 1 80 ? 2.206 -3.831 -10.113 1.00 97.06 80 ASN A C 1
ATOM 635 O O . ASN A 1 80 ? 3.105 -4.664 -10.005 1.00 97.06 80 ASN A O 1
ATOM 639 N N . LEU A 1 81 ? 1.966 -2.930 -9.155 1.00 97.38 81 LEU A N 1
ATOM 640 C CA . LEU A 1 81 ? 2.710 -2.909 -7.896 1.00 97.38 81 LEU A CA 1
ATOM 641 C C . LEU A 1 81 ? 2.101 -3.845 -6.863 1.00 97.38 81 LEU A C 1
ATOM 643 O O . LEU A 1 81 ? 2.839 -4.399 -6.046 1.00 97.38 81 LEU A O 1
ATOM 647 N N . ILE A 1 82 ? 0.787 -4.044 -6.935 1.00 97.12 82 ILE A N 1
ATOM 648 C CA . ILE A 1 82 ? 0.047 -5.013 -6.137 1.00 97.12 82 ILE A CA 1
ATOM 649 C C . ILE A 1 82 ? -0.899 -5.809 -7.031 1.00 97.12 82 ILE A C 1
ATOM 651 O O . ILE A 1 82 ? -1.348 -5.308 -8.060 1.00 97.12 82 ILE A O 1
ATOM 655 N N . PHE A 1 83 ? -1.246 -7.020 -6.609 1.00 95.88 83 PHE A N 1
ATOM 656 C CA . PHE A 1 83 ? -2.174 -7.889 -7.327 1.00 95.88 83 PHE A CA 1
ATOM 657 C C . PHE A 1 83 ? -3.287 -8.358 -6.400 1.00 95.88 83 PHE A C 1
ATOM 659 O O . PHE A 1 83 ? -3.008 -8.888 -5.324 1.00 95.88 83 PHE A O 1
ATOM 666 N N . LYS A 1 84 ? -4.545 -8.188 -6.826 1.00 92.06 84 LYS A N 1
ATOM 667 C CA . LYS A 1 84 ? -5.705 -8.711 -6.099 1.00 92.06 84 LYS A CA 1
ATOM 668 C C . LYS A 1 84 ? -5.828 -10.218 -6.334 1.00 92.06 84 LYS A C 1
ATOM 670 O O . LYS A 1 84 ? -5.955 -10.665 -7.470 1.00 92.06 84 LYS A O 1
ATOM 675 N N . MET A 1 85 ? -5.797 -10.997 -5.261 1.00 89.31 85 MET A N 1
ATOM 676 C CA . MET A 1 85 ? -5.981 -12.448 -5.251 1.00 89.31 85 MET A CA 1
ATOM 677 C C . MET A 1 85 ? -7.442 -12.813 -4.954 1.00 89.31 85 MET A C 1
ATOM 679 O O . MET A 1 85 ? -8.178 -12.031 -4.355 1.00 89.31 85 MET A O 1
ATOM 683 N N . ALA A 1 86 ? -7.848 -14.040 -5.301 1.00 73.19 86 ALA A N 1
ATOM 684 C CA . ALA A 1 86 ? -9.233 -14.527 -5.213 1.00 73.19 86 ALA A CA 1
ATOM 685 C C . ALA A 1 86 ? -9.872 -14.525 -3.802 1.00 73.19 86 ALA A C 1
ATOM 687 O O . ALA A 1 86 ? -11.066 -14.769 -3.683 1.00 73.19 86 ALA A O 1
ATOM 688 N N . LYS A 1 87 ? -9.100 -14.270 -2.736 1.00 72.69 87 LYS A N 1
ATOM 689 C CA . LYS A 1 87 ? -9.569 -14.201 -1.336 1.00 72.69 87 LYS A CA 1
ATOM 690 C C . LYS A 1 87 ? -9.565 -12.770 -0.774 1.00 72.69 87 LYS A C 1
ATOM 692 O O . LYS A 1 87 ? -9.231 -12.599 0.394 1.00 72.69 87 LYS A O 1
ATOM 697 N N . ASP A 1 88 ? -9.814 -11.770 -1.621 1.00 76.25 88 ASP A N 1
ATOM 698 C CA . ASP A 1 88 ? -9.782 -10.337 -1.270 1.00 76.25 88 ASP A CA 1
ATOM 699 C C . ASP A 1 88 ? -8.489 -9.895 -0.575 1.00 76.25 88 ASP A C 1
ATOM 701 O O . ASP A 1 88 ? -8.470 -9.098 0.361 1.00 76.25 88 ASP A O 1
ATOM 705 N N . ARG A 1 89 ? -7.370 -10.432 -1.063 1.00 89.12 89 ARG A N 1
ATOM 706 C CA . ARG A 1 89 ? -6.030 -10.068 -0.601 1.00 89.12 89 ARG A CA 1
ATOM 707 C C . ARG A 1 89 ? -5.283 -9.341 -1.686 1.00 89.12 89 ARG A C 1
ATOM 709 O O . ARG A 1 89 ? -5.436 -9.680 -2.857 1.00 89.12 89 ARG A O 1
ATOM 716 N N . TYR A 1 90 ? -4.418 -8.422 -1.290 1.00 95.56 90 TYR A N 1
ATOM 717 C CA . TYR A 1 90 ? -3.446 -7.829 -2.196 1.00 95.56 90 TYR A CA 1
ATOM 718 C C . TYR A 1 90 ? -2.056 -8.367 -1.896 1.00 95.56 90 TYR A C 1
ATOM 720 O O . TYR A 1 90 ? -1.653 -8.439 -0.741 1.00 95.56 90 TYR A O 1
ATOM 728 N N . VAL A 1 91 ? -1.319 -8.735 -2.936 1.00 96.81 91 VAL A N 1
ATOM 729 C CA . VAL A 1 91 ? 0.066 -9.206 -2.818 1.00 96.81 91 VAL A CA 1
ATOM 730 C C . VAL A 1 91 ? 0.975 -8.205 -3.497 1.00 96.81 91 VAL A C 1
ATOM 732 O O . VAL A 1 91 ? 0.678 -7.752 -4.602 1.00 96.81 91 VAL A O 1
ATOM 735 N N . PHE A 1 92 ? 2.074 -7.855 -2.843 1.00 97.12 92 PHE A N 1
ATOM 736 C CA . PHE A 1 92 ? 3.086 -6.978 -3.406 1.00 97.12 92 PHE A CA 1
ATOM 737 C C . PHE A 1 92 ? 3.848 -7.680 -4.527 1.00 97.12 92 PHE A C 1
ATOM 739 O O . PHE A 1 92 ? 4.275 -8.827 -4.408 1.00 97.12 92 PHE A O 1
ATOM 746 N N . SER A 1 93 ? 4.063 -6.948 -5.614 1.00 97.44 93 SER A N 1
ATOM 747 C CA . SER A 1 93 ? 5.027 -7.318 -6.645 1.00 97.44 93 SER A CA 1
ATOM 748 C C . SER A 1 93 ? 6.458 -7.311 -6.097 1.00 97.44 93 SER A C 1
ATOM 750 O O . SER A 1 93 ? 6.767 -6.665 -5.090 1.00 97.44 93 SER A O 1
ATOM 752 N N . SER A 1 94 ? 7.375 -7.943 -6.829 1.00 95.56 94 SER A N 1
ATOM 753 C CA . SER A 1 94 ? 8.813 -7.842 -6.555 1.00 95.56 94 SER A CA 1
ATOM 754 C C . SER A 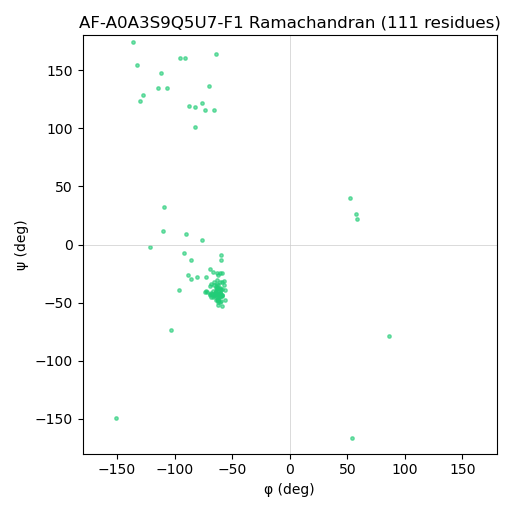1 94 ? 9.314 -6.392 -6.578 1.00 95.56 94 SER A C 1
ATOM 756 O O . SER A 1 94 ? 10.168 -6.032 -5.772 1.00 95.56 94 SER A O 1
ATOM 758 N N . ALA A 1 95 ? 8.756 -5.537 -7.442 1.00 95.62 95 ALA A N 1
ATOM 759 C CA . ALA A 1 95 ? 9.106 -4.120 -7.516 1.00 95.62 95 ALA A CA 1
ATOM 760 C C . ALA A 1 95 ? 8.680 -3.349 -6.255 1.00 95.62 95 ALA A C 1
ATOM 762 O O . ALA A 1 95 ? 9.475 -2.590 -5.695 1.00 95.62 95 ALA A O 1
ATOM 763 N N . ALA A 1 96 ? 7.456 -3.578 -5.772 1.00 96.38 96 ALA A N 1
ATOM 764 C CA . ALA A 1 96 ? 6.959 -2.969 -4.540 1.00 96.38 96 ALA A CA 1
ATOM 765 C C . ALA A 1 96 ? 7.768 -3.423 -3.313 1.00 96.38 96 ALA A C 1
ATOM 767 O O . ALA A 1 96 ? 8.141 -2.596 -2.478 1.00 96.38 96 ALA A O 1
ATOM 768 N N . MET A 1 97 ? 8.121 -4.712 -3.241 1.00 95.38 97 MET A N 1
ATOM 769 C CA . MET A 1 97 ? 8.999 -5.232 -2.187 1.00 95.38 97 MET A CA 1
ATOM 770 C C . MET A 1 97 ? 10.415 -4.662 -2.261 1.00 95.38 97 MET A C 1
ATOM 772 O O . MET A 1 97 ? 10.979 -4.291 -1.236 1.00 95.38 97 MET A O 1
ATOM 776 N N . ALA A 1 98 ? 10.996 -4.547 -3.458 1.00 93.88 98 ALA A N 1
ATOM 777 C CA . ALA A 1 98 ? 12.321 -3.958 -3.631 1.00 93.88 98 ALA A CA 1
ATOM 778 C C . ALA A 1 98 ? 12.360 -2.497 -3.159 1.00 93.88 98 ALA A C 1
ATOM 780 O O . ALA A 1 98 ? 13.343 -2.075 -2.550 1.00 93.88 98 ALA A O 1
ATOM 781 N N . PHE A 1 99 ? 11.291 -1.733 -3.404 1.00 90.81 99 PHE A N 1
ATOM 782 C CA . PHE A 1 99 ? 11.149 -0.385 -2.858 1.00 90.81 99 PHE A CA 1
ATOM 783 C C . PHE A 1 99 ? 11.114 -0.388 -1.322 1.00 90.81 99 PHE A C 1
ATOM 785 O O . PHE A 1 99 ? 11.908 0.317 -0.699 1.00 90.81 99 PHE A O 1
ATOM 792 N N . LEU A 1 100 ? 10.244 -1.201 -0.710 1.00 90.06 100 LEU A N 1
ATOM 793 C CA . LEU A 1 100 ? 10.137 -1.285 0.750 1.00 90.06 100 LEU A CA 1
ATOM 794 C C . LEU A 1 100 ? 11.453 -1.698 1.411 1.00 90.06 100 LEU A C 1
ATOM 796 O O . LEU A 1 100 ? 11.872 -1.076 2.383 1.00 90.06 100 LEU A O 1
ATOM 800 N N . ASN A 1 101 ? 12.135 -2.701 0.862 1.00 89.06 101 ASN A N 1
ATOM 801 C CA . ASN A 1 101 ? 13.411 -3.166 1.396 1.00 89.06 101 ASN A CA 1
ATOM 802 C C . ASN A 1 101 ? 14.476 -2.068 1.334 1.00 89.06 101 ASN A C 1
ATOM 804 O O . ASN A 1 101 ? 15.180 -1.858 2.315 1.00 89.06 101 ASN A O 1
ATOM 808 N N . ARG A 1 102 ? 14.547 -1.303 0.235 1.00 86.94 102 ARG A N 1
ATOM 809 C CA . ARG A 1 102 ? 15.458 -0.149 0.139 1.00 86.94 102 ARG A CA 1
ATOM 810 C C . ARG A 1 102 ? 15.161 0.915 1.186 1.00 86.94 102 ARG A C 1
ATOM 812 O O . ARG A 1 102 ? 16.089 1.460 1.772 1.00 86.94 102 ARG A O 1
ATOM 819 N N . LEU A 1 103 ? 13.885 1.204 1.424 1.00 78.44 103 LEU A N 1
ATOM 820 C CA . LEU A 1 103 ? 13.474 2.159 2.447 1.00 78.44 103 LEU A CA 1
ATOM 821 C C . LEU A 1 103 ? 13.906 1.695 3.849 1.00 78.44 103 LEU A C 1
ATOM 823 O O . LEU A 1 103 ? 14.432 2.491 4.624 1.00 78.44 103 LEU A O 1
ATOM 827 N N . ILE A 1 104 ? 13.709 0.413 4.162 1.00 76.69 104 ILE A N 1
ATOM 828 C CA . ILE A 1 104 ? 14.121 -0.178 5.441 1.00 76.69 104 ILE A CA 1
ATOM 829 C C . ILE A 1 104 ? 15.639 -0.100 5.593 1.00 76.69 104 ILE A C 1
ATOM 831 O O . ILE A 1 104 ? 16.116 0.407 6.604 1.00 76.69 104 ILE A O 1
ATOM 835 N N . THR A 1 105 ? 16.396 -0.525 4.576 1.00 77.62 105 THR A N 1
ATOM 836 C CA . THR A 1 105 ? 17.863 -0.453 4.577 1.00 77.62 105 THR A CA 1
ATOM 837 C C . THR A 1 105 ? 18.352 0.975 4.805 1.00 77.62 105 THR A C 1
ATOM 839 O O . THR A 1 105 ? 19.173 1.194 5.691 1.00 77.62 105 THR A O 1
ATOM 842 N N . ALA A 1 106 ? 17.798 1.958 4.089 1.00 73.75 106 ALA A N 1
ATOM 843 C CA . ALA A 1 106 ? 18.165 3.362 4.259 1.00 73.75 106 ALA A CA 1
ATOM 844 C C . ALA A 1 106 ? 17.881 3.874 5.683 1.00 73.75 106 ALA A C 1
ATOM 846 O O . ALA A 1 106 ? 18.667 4.641 6.238 1.00 73.75 106 ALA A O 1
ATOM 847 N N . HIS A 1 107 ? 16.782 3.433 6.303 1.00 59.75 107 HIS A N 1
ATOM 848 C CA . HIS A 1 107 ? 16.472 3.786 7.685 1.00 59.75 107 HIS A CA 1
ATOM 849 C C . HIS A 1 107 ? 17.446 3.143 8.685 1.00 59.75 107 HIS A C 1
ATOM 851 O O . HIS A 1 107 ? 17.909 3.814 9.605 1.00 59.75 107 HIS A O 1
ATOM 857 N N . THR A 1 108 ? 17.804 1.870 8.489 1.00 60.81 108 THR A N 1
ATOM 858 C CA . THR A 1 108 ? 18.777 1.158 9.332 1.00 60.81 108 THR A CA 1
ATOM 859 C C . THR A 1 108 ? 20.180 1.760 9.225 1.00 60.81 108 THR A C 1
ATOM 861 O O . THR A 1 108 ? 20.850 1.936 10.238 1.00 60.81 108 THR A O 1
ATOM 864 N N . GLU A 1 109 ? 20.624 2.123 8.022 1.00 67.62 109 GLU A N 1
ATOM 865 C CA . GLU A 1 109 ? 21.920 2.780 7.807 1.00 67.62 109 GLU A CA 1
ATOM 866 C C . GLU A 1 109 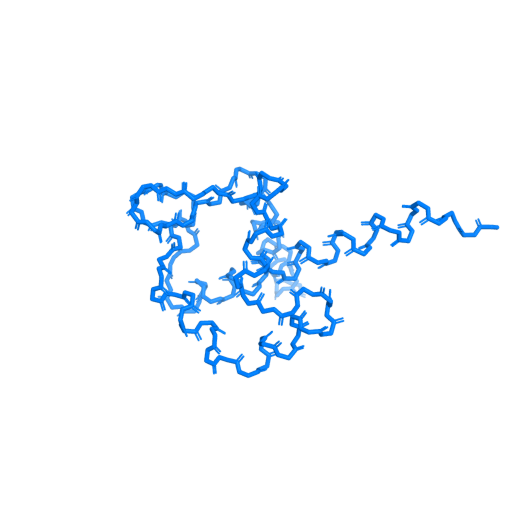? 21.986 4.175 8.438 1.00 67.62 109 GLU A C 1
ATOM 868 O O . GLU A 1 109 ? 23.036 4.568 8.940 1.00 67.62 109 GLU A O 1
ATOM 873 N N . PHE A 1 110 ? 20.872 4.913 8.447 1.00 55.47 110 PHE A N 1
ATOM 874 C CA . PHE A 1 110 ? 20.786 6.227 9.085 1.00 55.47 110 PHE A CA 1
ATOM 875 C C . PHE A 1 110 ? 20.857 6.151 10.617 1.00 55.47 110 PHE A C 1
ATOM 877 O O . PHE A 1 110 ? 21.452 7.025 11.232 1.00 55.47 110 PHE A O 1
ATOM 884 N N . ILE A 1 111 ? 20.277 5.116 11.233 1.00 53.59 111 ILE A N 1
ATOM 885 C CA . ILE A 1 111 ? 20.320 4.912 12.694 1.00 53.59 111 ILE A CA 1
ATOM 886 C C . ILE A 1 111 ? 21.709 4.453 13.169 1.00 53.59 111 ILE A C 1
ATOM 888 O O . ILE A 1 111 ? 22.091 4.722 14.303 1.00 53.59 111 ILE A O 1
ATOM 892 N N . ASN A 1 112 ? 22.465 3.763 12.312 1.00 50.56 112 ASN A N 1
ATOM 893 C CA . ASN A 1 112 ? 23.790 3.227 12.638 1.00 50.56 112 ASN A CA 1
ATOM 894 C C . ASN A 1 112 ? 24.952 4.200 12.334 1.00 50.56 112 ASN A C 1
ATOM 896 O O . ASN A 1 112 ? 26.113 3.790 12.394 1.00 50.56 112 ASN A O 1
ATOM 900 N N . LYS A 1 113 ? 24.652 5.457 11.989 1.00 48.28 113 LYS A N 1
ATOM 901 C CA . LYS A 1 113 ? 25.614 6.560 11.847 1.00 48.28 113 LYS A CA 1
ATOM 902 C C . LYS A 1 113 ? 25.489 7.530 13.011 1.00 48.28 113 LYS A C 1
ATOM 904 O O . LYS A 1 113 ? 26.553 8.036 13.427 1.00 48.28 113 LYS A O 1
#